Protein AF-A0A817H2I8-F1 (afdb_monomer)

Nearest PDB structures (foldseek):
  7tid-assembly1_G  TM=4.168E-01  e=2.509E+00  Saccharomyces cerevisiae
  3pu2-assembly5_E  TM=4.897E-01  e=5.135E+00  Cereibacter sphaeroides 2.4.1
  3ijt-assembly1_A  TM=4.885E-01  e=5.733E+00  Streptococcus mutans
  1mdc-assembly1_A  TM=3.850E-01  e=6.401E+00  Manduca sexta

Sequence (171 aa):
MHIIIHLILIFALLIIAVQSQGGGSGGGDGGGGGSQNYINPCLTIECEIAVFVSKIVDVLLAAAAIIWAIRTRIRQCTGGRPPVDNTVFINQNSLKNVNFQNNPFMDGIWSSRYYQYNKWHTSHQLSLLFNRYSYQVSGGGTDEIGSYIIDGIFCMRTFRMCLAKVYLVGT

Mean predicted aligned error: 16.49 Å

pLDDT: mean 75.09, std 16.34, range [45.66, 97.31]

Solvent-accessible surface area (backbone atoms only — not comparable to full-atom values): 10797 Å² total; per-residue (Å²): 114,70,68,61,54,52,53,52,51,54,52,52,54,53,51,57,66,54,66,74,70,76,88,79,89,85,85,79,90,81,89,79,93,73,100,66,90,74,76,72,84,84,62,59,68,65,50,54,50,53,55,51,51,53,53,52,53,53,52,52,51,52,50,52,50,50,53,50,53,51,53,51,49,48,40,60,76,48,73,62,56,73,94,64,65,75,78,73,76,63,67,80,86,70,81,70,93,65,94,71,92,69,77,88,73,73,66,45,83,42,81,43,70,55,76,55,95,95,40,77,53,72,76,34,58,30,40,43,40,65,39,85,87,78,35,33,33,40,37,33,40,55,55,99,73,34,42,32,40,30,49,30,42,47,40,83,84,74,74,44,73,49,77,45,78,46,73,51,90,95,80

Radius of gyration: 31.12 Å; Cα contacts (8 Å, |Δi|>4): 141; chains: 1; bounding box: 68×32×91 Å

Secondary structure (DSSP, 8-state):
-HHHHHHHHHHHHHHHHHHT--------------------TTSSHHHHHHHHHHHHHHHHHHHHHHHHHHHHHHHHHTTT--SS-GGGG--GGG-------S--PPPEEEEE--EETTEEPPPEEEEEEEETTTTEEEEEEE-SS-EEEEEEEEETTTTEEEEEEEEPTT-

Structure (mmCIF, N/CA/C/O backbone):
data_AF-A0A817H2I8-F1
#
_entry.id   AF-A0A817H2I8-F1
#
loop_
_atom_site.group_PDB
_atom_site.id
_atom_site.type_symbol
_atom_site.label_atom_id
_atom_site.label_alt_id
_atom_site.label_comp_id
_atom_site.label_asym_id
_atom_site.label_entity_id
_atom_site.label_seq_id
_atom_site.pdbx_PDB_ins_code
_atom_site.Cartn_x
_atom_site.Cartn_y
_atom_site.Cartn_z
_atom_site.occupancy
_atom_site.B_iso_or_equiv
_atom_site.auth_seq_id
_atom_site.auth_comp_id
_atom_site.auth_asym_id
_atom_site.aut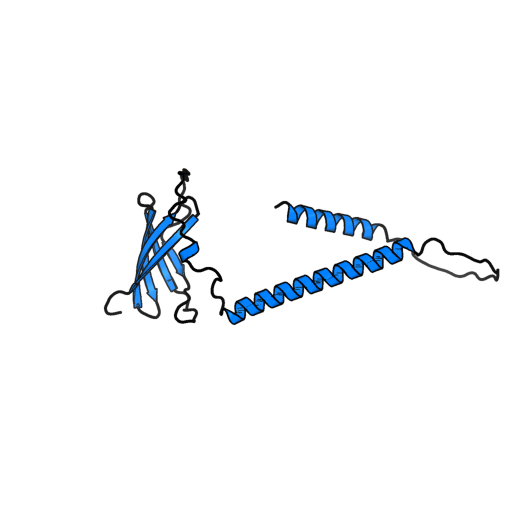h_atom_id
_atom_site.pdbx_PDB_model_num
ATOM 1 N N . MET A 1 1 ? 22.623 1.492 -7.744 1.00 53.41 1 MET A N 1
ATOM 2 C CA . MET A 1 1 ? 23.247 2.711 -8.314 1.00 53.41 1 MET A CA 1
ATOM 3 C C . MET A 1 1 ? 24.304 2.419 -9.383 1.00 53.41 1 MET A C 1
ATOM 5 O O . MET A 1 1 ? 24.306 3.127 -10.376 1.00 53.41 1 MET A O 1
ATOM 9 N N . HIS A 1 2 ? 25.134 1.373 -9.256 1.00 59.06 2 HIS A N 1
ATOM 10 C CA . HIS A 1 2 ? 26.208 1.064 -10.225 1.00 59.06 2 HIS A CA 1
ATOM 11 C C . HIS A 1 2 ? 25.760 0.822 -11.683 1.00 59.06 2 HIS A C 1
ATOM 13 O O . HIS A 1 2 ? 26.416 1.291 -12.604 1.00 59.06 2 HIS A O 1
ATOM 19 N N . ILE A 1 3 ? 24.619 0.159 -11.908 1.00 74.56 3 ILE A N 1
ATOM 20 C CA . ILE A 1 3 ? 24.132 -0.154 -13.270 1.00 74.56 3 ILE A CA 1
ATOM 21 C C . ILE A 1 3 ? 23.763 1.103 -14.070 1.00 74.56 3 ILE A C 1
ATOM 23 O O . ILE A 1 3 ? 24.018 1.172 -15.268 1.00 74.56 3 ILE A O 1
ATOM 27 N N . ILE A 1 4 ? 23.199 2.116 -13.407 1.00 73.00 4 ILE A N 1
ATOM 28 C CA . ILE A 1 4 ? 22.804 3.368 -14.067 1.00 73.00 4 ILE A CA 1
ATOM 29 C C . ILE A 1 4 ? 24.050 4.133 -14.526 1.00 73.00 4 ILE A C 1
ATOM 31 O O . ILE A 1 4 ? 24.072 4.656 -15.634 1.00 73.00 4 ILE A O 1
ATOM 35 N N . ILE A 1 5 ? 25.114 4.125 -13.718 1.00 73.81 5 ILE A N 1
ATOM 36 C CA . ILE A 1 5 ? 26.387 4.774 -14.051 1.00 73.81 5 ILE A CA 1
ATOM 37 C C . ILE A 1 5 ? 27.023 4.110 -15.278 1.00 73.81 5 ILE A C 1
ATOM 39 O O . ILE A 1 5 ? 27.494 4.808 -16.169 1.00 73.81 5 ILE A O 1
ATOM 43 N N . HIS A 1 6 ? 26.990 2.777 -15.370 1.00 73.06 6 HIS A N 1
ATOM 44 C CA . HIS A 1 6 ? 27.532 2.063 -16.530 1.00 73.06 6 HIS A CA 1
ATOM 45 C C . HIS A 1 6 ? 26.724 2.313 -17.808 1.00 73.06 6 HIS A C 1
ATOM 47 O O . HIS A 1 6 ? 27.321 2.529 -18.857 1.00 73.06 6 HIS A O 1
ATOM 53 N N . LEU A 1 7 ? 25.391 2.372 -17.726 1.00 75.62 7 LEU A N 1
ATOM 54 C CA . LEU A 1 7 ? 24.550 2.715 -18.880 1.00 75.62 7 LEU A CA 1
ATOM 55 C C . LEU A 1 7 ? 24.797 4.145 -19.374 1.00 75.62 7 LEU A C 1
ATOM 57 O O . LEU A 1 7 ? 24.910 4.355 -20.579 1.00 75.62 7 LEU A O 1
ATOM 61 N N . ILE A 1 8 ? 24.933 5.111 -18.460 1.00 76.75 8 ILE A N 1
ATOM 62 C CA . ILE A 1 8 ? 25.255 6.502 -18.813 1.00 76.75 8 ILE A CA 1
ATOM 63 C C . ILE A 1 8 ? 26.646 6.587 -19.453 1.00 76.75 8 ILE A C 1
ATOM 65 O O . ILE A 1 8 ? 26.808 7.285 -20.450 1.00 76.75 8 ILE A O 1
ATOM 69 N N . LEU A 1 9 ? 27.633 5.851 -18.929 1.00 80.44 9 LEU A N 1
ATOM 70 C CA . LEU A 1 9 ? 28.992 5.834 -19.475 1.00 80.44 9 LEU A CA 1
ATOM 71 C C . LEU A 1 9 ? 29.028 5.244 -20.894 1.00 80.44 9 LEU A C 1
ATOM 73 O O . LEU A 1 9 ? 29.656 5.817 -21.779 1.00 80.44 9 LEU A O 1
ATOM 77 N N . ILE A 1 10 ? 28.318 4.133 -21.122 1.00 83.69 10 ILE A N 1
ATOM 78 C CA . ILE A 1 10 ? 28.205 3.503 -22.446 1.00 83.69 10 ILE A CA 1
ATOM 79 C C . ILE A 1 10 ? 27.534 4.465 -23.428 1.00 83.69 10 ILE A C 1
ATOM 81 O O . ILE A 1 10 ? 28.033 4.649 -24.534 1.00 83.69 10 ILE A O 1
ATOM 85 N N . PHE A 1 11 ? 26.447 5.122 -23.018 1.00 83.06 11 PHE A N 1
ATOM 86 C CA . PHE A 1 11 ? 25.736 6.080 -23.864 1.00 83.06 11 PHE A CA 1
ATOM 87 C C . PHE A 1 11 ? 26.596 7.311 -24.195 1.00 83.06 11 PHE A C 1
ATOM 89 O O . PHE A 1 11 ? 26.625 7.748 -25.342 1.00 83.06 11 PHE A O 1
ATOM 96 N N . ALA A 1 12 ? 27.355 7.832 -23.223 1.00 76.19 12 ALA A N 1
ATOM 97 C CA . ALA A 1 12 ? 28.269 8.956 -23.425 1.00 76.19 12 ALA A CA 1
ATOM 98 C C . ALA A 1 12 ? 29.405 8.619 -24.406 1.00 76.19 12 ALA A C 1
ATOM 100 O O . ALA A 1 12 ? 29.698 9.413 -25.297 1.00 76.19 12 ALA A O 1
ATOM 101 N N . LEU A 1 13 ? 30.005 7.428 -24.291 1.00 75.12 13 LEU A N 1
ATOM 102 C CA . LEU A 1 13 ? 31.028 6.960 -25.233 1.00 75.12 13 LEU A CA 1
ATOM 103 C C . LEU A 1 13 ? 30.463 6.793 -26.652 1.00 75.12 13 LEU A C 1
ATOM 105 O O . LEU A 1 13 ? 31.141 7.122 -27.624 1.00 75.12 13 LEU A O 1
ATOM 109 N N . LEU A 1 14 ? 29.204 6.358 -26.768 1.00 73.94 14 LEU A N 1
ATOM 110 C CA . LEU A 1 14 ? 28.503 6.224 -28.047 1.00 73.94 14 LEU A CA 1
ATOM 111 C C . LEU A 1 14 ? 28.277 7.585 -28.723 1.00 73.94 14 LEU A C 1
ATOM 113 O O . LEU A 1 14 ? 28.493 7.713 -29.923 1.00 73.94 14 LEU A O 1
ATOM 117 N N . ILE A 1 15 ? 27.905 8.617 -27.959 1.00 72.94 15 ILE A N 1
ATOM 118 C CA . ILE A 1 15 ? 27.723 9.981 -28.486 1.00 72.94 15 ILE A CA 1
ATOM 119 C C . ILE A 1 15 ? 29.050 10.562 -28.993 1.00 72.94 15 ILE A C 1
ATOM 121 O O . ILE A 1 15 ? 29.079 11.169 -30.063 1.00 72.94 15 ILE A O 1
ATOM 125 N N . ILE A 1 16 ? 30.147 10.364 -28.252 1.00 72.62 16 ILE A N 1
ATOM 126 C CA . ILE A 1 16 ? 31.476 10.868 -28.641 1.00 72.62 16 ILE A CA 1
ATOM 127 C C . ILE A 1 16 ? 31.942 10.215 -29.949 1.00 72.62 16 ILE A C 1
ATOM 129 O O . ILE A 1 16 ? 32.454 10.909 -30.824 1.00 72.62 16 ILE A O 1
ATOM 133 N N . ALA A 1 17 ? 31.710 8.910 -30.118 1.00 63.84 17 ALA A N 1
ATOM 134 C CA . ALA A 1 17 ? 32.053 8.191 -31.345 1.00 63.84 17 ALA A CA 1
ATOM 135 C C . ALA A 1 17 ? 31.245 8.663 -32.571 1.00 63.84 17 ALA A C 1
ATOM 137 O O . ALA A 1 17 ? 31.750 8.645 -33.688 1.00 63.84 17 ALA A O 1
ATOM 138 N N . VAL A 1 18 ? 30.003 9.115 -32.372 1.00 65.12 18 VAL A N 1
ATOM 139 C CA . VAL A 1 18 ? 29.140 9.619 -33.455 1.00 65.12 18 VAL A CA 1
ATOM 140 C C . VAL A 1 18 ? 29.524 11.046 -33.870 1.00 65.12 18 VAL A C 1
ATOM 142 O O . VAL A 1 18 ? 29.453 11.390 -35.045 1.00 65.12 18 VAL A O 1
ATOM 145 N N . GLN A 1 19 ? 29.974 11.882 -32.931 1.00 55.09 19 GLN A N 1
ATOM 146 C CA . GLN A 1 19 ? 30.343 13.280 -33.205 1.00 55.09 19 GLN A CA 1
ATOM 147 C C . GLN A 1 19 ? 31.674 13.430 -33.963 1.00 55.09 19 GLN A C 1
ATOM 149 O O . GLN A 1 19 ? 31.921 14.489 -34.534 1.00 55.09 19 GLN A O 1
ATOM 154 N N . SER A 1 20 ? 32.522 12.393 -34.024 1.00 52.78 20 SER A N 1
ATOM 155 C CA . SER A 1 20 ? 33.745 12.434 -34.842 1.00 52.78 20 SER A CA 1
ATOM 156 C C . SER A 1 20 ? 33.486 12.241 -36.343 1.00 52.78 20 SER A C 1
ATOM 158 O O . SER A 1 20 ? 34.425 12.326 -37.131 1.00 52.78 20 SER A O 1
ATOM 160 N N . GLN A 1 21 ? 32.237 11.999 -36.756 1.00 53.47 21 GLN A N 1
ATOM 161 C CA . GLN A 1 21 ? 31.827 11.869 -38.155 1.00 53.47 21 GLN A CA 1
ATOM 162 C C . GLN A 1 21 ? 31.008 13.092 -38.588 1.00 53.47 21 GLN A C 1
ATOM 164 O O . GLN A 1 21 ? 29.784 13.050 -38.691 1.00 53.47 21 GLN A O 1
ATOM 169 N N . GLY A 1 22 ? 31.674 14.217 -38.840 1.00 47.19 22 GLY A N 1
ATOM 170 C CA . GLY A 1 22 ? 30.995 15.404 -39.353 1.00 47.19 22 GLY A CA 1
ATOM 171 C C . GLY A 1 22 ? 31.949 16.424 -39.953 1.00 47.19 22 GLY A C 1
ATOM 172 O O . GLY A 1 22 ? 32.442 17.294 -39.245 1.00 47.19 22 GLY A O 1
ATOM 173 N N . GLY A 1 23 ? 32.172 16.347 -41.268 1.00 51.88 23 GLY A N 1
ATOM 174 C CA . GLY A 1 23 ? 32.851 17.411 -42.009 1.00 51.88 23 GLY A CA 1
ATOM 17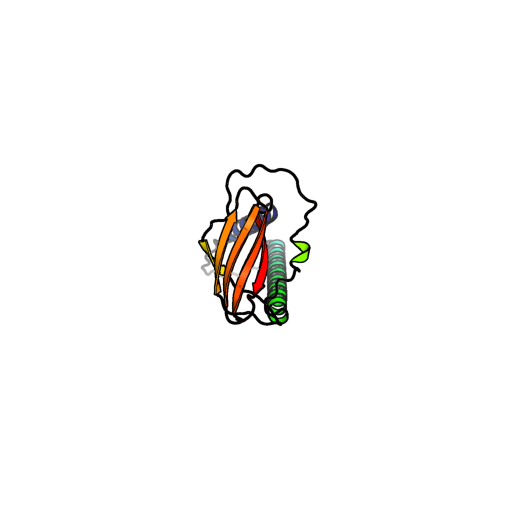5 C C . GLY A 1 23 ? 33.302 17.016 -43.413 1.00 51.88 23 GLY A C 1
ATOM 176 O O . GLY A 1 23 ? 34.495 16.881 -43.650 1.00 51.88 23 GLY A O 1
ATOM 177 N N . GLY A 1 24 ? 32.366 16.854 -44.349 1.00 47.47 24 GLY A N 1
ATOM 178 C CA . GLY A 1 24 ? 32.676 16.652 -45.767 1.00 47.47 24 GLY A CA 1
ATOM 179 C C . GLY A 1 24 ? 31.621 17.289 -46.666 1.00 47.47 24 GLY A C 1
ATOM 180 O O . GLY A 1 24 ? 30.748 16.594 -47.174 1.00 47.47 24 GLY A O 1
ATOM 181 N N . SER A 1 25 ? 31.677 18.615 -46.833 1.00 49.25 25 SER A N 1
ATOM 182 C CA . SER A 1 25 ? 30.921 19.322 -47.877 1.00 49.25 25 SER A CA 1
ATOM 183 C C . SER A 1 25 ? 31.538 19.023 -49.241 1.00 49.25 25 SER A C 1
ATOM 185 O O . SER A 1 25 ? 32.727 19.258 -49.443 1.00 49.25 25 SER A O 1
ATOM 187 N N . GLY A 1 26 ? 30.724 18.515 -50.166 1.00 53.12 26 GLY A N 1
ATOM 188 C CA . GLY A 1 26 ? 31.095 18.259 -51.555 1.00 53.12 26 GLY A CA 1
ATOM 189 C C . GLY A 1 26 ? 30.738 19.410 -52.503 1.00 53.12 26 GLY A C 1
ATOM 190 O O . GLY A 1 26 ? 29.733 20.095 -52.317 1.00 53.12 26 GLY A O 1
ATOM 191 N N . GLY A 1 27 ? 31.565 19.556 -53.541 1.00 51.50 27 GLY A N 1
ATOM 192 C CA . GLY A 1 27 ? 31.384 20.383 -54.742 1.00 51.50 27 GLY A CA 1
ATOM 193 C C . GLY A 1 27 ? 32.756 20.706 -55.350 1.00 51.50 27 GLY A C 1
ATOM 194 O O . GLY A 1 27 ? 33.638 21.128 -54.616 1.00 51.50 27 GLY A O 1
ATOM 195 N N . GLY A 1 28 ? 33.069 20.524 -56.630 1.00 51.47 28 GLY A N 1
ATOM 196 C CA . GLY A 1 28 ? 32.386 19.922 -57.770 1.00 51.47 28 GLY A CA 1
ATOM 197 C C . GLY A 1 28 ? 33.392 19.753 -58.927 1.00 51.47 28 GLY A C 1
ATOM 198 O O . GLY A 1 28 ? 34.488 20.305 -58.875 1.00 51.47 28 GLY A O 1
ATOM 199 N N . ASP A 1 29 ? 32.975 18.964 -59.916 1.00 50.22 29 ASP A N 1
ATOM 200 C CA . ASP A 1 29 ? 33.353 18.884 -61.337 1.00 50.22 29 ASP A CA 1
ATOM 201 C C . ASP A 1 29 ? 34.826 18.866 -61.799 1.00 50.22 29 ASP A C 1
ATOM 203 O O . ASP A 1 29 ? 35.584 19.822 -61.661 1.00 50.22 29 ASP A O 1
ATOM 207 N N . GLY A 1 30 ? 35.178 17.805 -62.538 1.00 46.88 30 GLY A N 1
ATOM 208 C CA . GLY A 1 30 ? 36.357 17.778 -63.408 1.00 46.88 30 GLY A CA 1
ATOM 209 C C . GLY A 1 30 ? 36.704 16.370 -63.884 1.00 46.88 30 GLY A C 1
ATOM 210 O O . GLY A 1 30 ? 37.239 15.572 -63.123 1.00 46.88 30 GLY A O 1
ATOM 211 N N . GLY A 1 31 ? 36.354 16.052 -65.132 1.00 54.41 31 GLY A N 1
ATOM 212 C CA . GLY A 1 31 ? 36.518 14.726 -65.726 1.00 54.41 31 GLY A CA 1
ATOM 213 C C . GLY A 1 31 ? 37.953 14.331 -66.089 1.00 54.41 31 GLY A C 1
ATOM 214 O O . GLY A 1 31 ? 38.893 15.113 -65.995 1.00 54.41 31 GLY A O 1
ATOM 215 N N . GLY A 1 32 ? 38.089 13.099 -66.580 1.00 49.00 32 GLY A N 1
ATOM 216 C CA . GLY A 1 32 ? 39.317 12.605 -67.199 1.00 49.00 32 GLY A CA 1
ATOM 217 C C . GLY A 1 32 ? 39.487 11.108 -66.996 1.00 49.00 32 GLY A C 1
ATOM 218 O O . GLY A 1 32 ? 39.681 10.646 -65.879 1.00 49.00 32 GLY A O 1
ATOM 219 N N . GLY A 1 33 ? 39.380 10.352 -68.089 1.00 51.44 33 GLY A N 1
ATOM 220 C CA . GLY A 1 33 ? 39.534 8.904 -68.100 1.00 51.44 33 GLY A CA 1
ATOM 221 C C . GLY A 1 33 ? 40.909 8.453 -67.610 1.00 51.44 33 GLY A C 1
ATOM 222 O O . GLY A 1 33 ? 41.939 9.021 -67.958 1.00 51.44 33 GLY A O 1
ATOM 223 N N . GLY A 1 34 ? 40.905 7.383 -66.827 1.00 46.09 34 GLY A N 1
ATOM 224 C CA . GLY A 1 34 ? 42.106 6.717 -66.360 1.00 46.09 34 GLY A CA 1
ATOM 225 C C . GLY A 1 34 ? 41.709 5.487 -65.570 1.00 46.09 34 GLY A C 1
ATOM 226 O O . GLY A 1 34 ? 41.176 5.594 -64.472 1.00 46.09 34 GLY A O 1
ATOM 227 N N . SER A 1 35 ? 41.936 4.315 -66.159 1.00 54.84 35 SER A N 1
ATOM 228 C CA . SER A 1 35 ? 41.782 3.019 -65.506 1.00 54.84 35 SER A CA 1
ATOM 229 C C . SER A 1 35 ? 42.751 2.929 -64.326 1.00 54.84 35 SER A C 1
ATOM 231 O O . SER A 1 35 ? 43.898 2.516 -64.485 1.00 54.84 35 SER A O 1
ATOM 233 N N . GLN A 1 36 ? 42.292 3.320 -63.141 1.00 45.66 36 GLN A N 1
ATOM 234 C CA . GLN A 1 36 ? 42.958 3.037 -61.880 1.00 45.66 36 GLN A CA 1
ATOM 235 C C . GLN A 1 36 ? 42.013 2.206 -61.022 1.00 45.66 36 GLN A C 1
ATOM 237 O O . GLN A 1 36 ? 40.929 2.650 -60.647 1.00 45.66 36 GLN A O 1
ATOM 242 N N . ASN A 1 37 ? 42.447 0.980 -60.729 1.00 54.31 37 ASN A N 1
ATOM 243 C CA . ASN A 1 37 ? 41.915 0.152 -59.656 1.00 54.31 37 ASN A CA 1
ATOM 244 C C . ASN A 1 37 ? 42.119 0.892 -58.326 1.00 54.31 37 ASN A C 1
ATOM 246 O O . ASN A 1 37 ? 43.075 0.633 -57.599 1.00 54.31 37 ASN A O 1
ATOM 250 N N . TYR A 1 38 ? 41.225 1.826 -58.007 1.00 45.69 38 TYR A N 1
ATOM 251 C CA . TYR A 1 38 ? 41.065 2.338 -56.656 1.00 45.69 38 TYR A CA 1
ATOM 252 C C . TYR A 1 38 ? 40.370 1.250 -55.840 1.00 45.69 38 TYR A C 1
ATOM 254 O O . TYR A 1 38 ? 39.150 1.228 -55.686 1.00 45.69 38 TYR A O 1
ATOM 262 N N . ILE A 1 39 ? 41.167 0.312 -55.326 1.00 53.06 39 ILE A N 1
ATOM 263 C CA . ILE A 1 39 ? 40.779 -0.466 -54.153 1.00 53.06 39 ILE A CA 1
ATOM 264 C C . ILE A 1 39 ? 40.623 0.569 -53.045 1.00 53.06 39 ILE A C 1
ATOM 266 O O . ILE A 1 39 ? 41.613 1.064 -52.522 1.00 53.06 39 ILE A O 1
ATOM 270 N N . ASN A 1 40 ? 39.383 0.967 -52.780 1.00 54.56 40 ASN A N 1
ATOM 271 C CA . ASN A 1 40 ? 39.017 1.934 -51.756 1.00 54.56 40 ASN A CA 1
ATOM 272 C C . ASN A 1 40 ? 39.157 1.227 -50.388 1.00 54.56 40 ASN A C 1
ATOM 274 O O . ASN A 1 40 ? 38.287 0.421 -50.055 1.00 54.56 40 ASN A O 1
ATOM 278 N N . PRO A 1 41 ? 40.230 1.438 -49.594 1.00 51.12 41 PRO A N 1
ATOM 279 C CA . PRO A 1 41 ? 40.489 0.621 -48.404 1.00 51.12 41 PRO A CA 1
ATOM 280 C C . PRO A 1 41 ? 39.707 1.088 -47.168 1.00 51.12 41 PRO A C 1
ATOM 282 O O . PRO A 1 41 ? 39.806 0.471 -46.114 1.00 51.12 41 PRO A O 1
ATOM 285 N N . CYS A 1 42 ? 38.935 2.173 -47.263 1.00 50.75 42 CYS A N 1
ATOM 286 C CA . CYS A 1 42 ? 38.361 2.841 -46.090 1.00 50.75 42 CYS A CA 1
ATOM 287 C C . CYS A 1 42 ? 36.945 2.394 -45.699 1.00 50.75 42 CYS A C 1
ATOM 289 O O . CYS A 1 42 ? 36.325 3.051 -44.874 1.00 50.75 42 CYS A O 1
ATOM 291 N N . LEU A 1 43 ? 36.391 1.325 -46.277 1.00 51.19 43 LEU A N 1
ATOM 292 C CA . LEU A 1 43 ? 34.934 1.110 -46.229 1.00 51.19 43 LEU A CA 1
ATOM 293 C C . LEU A 1 43 ? 34.445 -0.212 -45.638 1.00 51.19 43 LEU A C 1
ATOM 295 O O . LEU A 1 43 ? 33.241 -0.455 -45.647 1.00 51.19 43 LEU A O 1
ATOM 299 N N . THR A 1 44 ? 35.316 -1.055 -45.088 1.00 54.62 44 THR A N 1
ATOM 300 C CA . THR A 1 44 ? 34.867 -2.350 -44.550 1.00 54.62 44 THR A CA 1
ATOM 301 C C . THR A 1 44 ? 34.616 -2.314 -43.045 1.00 54.62 44 THR A C 1
ATOM 303 O O . THR A 1 44 ? 33.521 -2.654 -42.610 1.00 54.62 44 THR A O 1
ATOM 306 N N . ILE A 1 45 ? 35.559 -1.820 -42.238 1.00 58.88 45 ILE A N 1
ATOM 307 C CA . ILE A 1 45 ? 35.454 -1.932 -40.770 1.00 58.88 45 ILE A CA 1
ATOM 308 C C . ILE A 1 45 ? 34.419 -0.958 -40.182 1.00 58.88 45 ILE A C 1
ATOM 310 O O . ILE A 1 45 ? 33.612 -1.351 -39.343 1.00 58.88 45 ILE A O 1
ATOM 314 N N . GLU A 1 46 ? 34.384 0.300 -40.629 1.00 62.25 46 GLU A N 1
ATOM 315 C CA . GLU A 1 46 ? 33.442 1.292 -40.081 1.00 62.25 46 GLU A CA 1
ATOM 316 C C . GLU A 1 46 ? 31.984 0.979 -40.449 1.00 62.25 46 GLU A C 1
ATOM 318 O O . GLU A 1 46 ? 31.074 1.177 -39.641 1.00 62.25 46 GLU A O 1
ATOM 323 N N . CYS A 1 47 ? 31.767 0.419 -41.642 1.00 60.41 47 CYS A N 1
ATOM 324 C CA . CYS A 1 47 ? 30.446 0.013 -42.108 1.00 60.41 47 CYS A CA 1
ATOM 325 C C . CYS A 1 47 ? 29.943 -1.226 -41.348 1.00 60.41 47 CYS A C 1
ATOM 327 O O . CYS A 1 47 ? 28.791 -1.262 -40.912 1.00 60.41 47 CYS A O 1
ATOM 329 N N . GLU A 1 48 ? 30.815 -2.208 -41.095 1.00 68.19 48 GLU A N 1
ATOM 330 C CA . GLU A 1 48 ? 30.471 -3.380 -40.282 1.00 68.19 48 GLU A CA 1
ATOM 331 C C . GLU A 1 48 ? 30.131 -3.003 -38.833 1.00 68.19 48 GLU A C 1
ATOM 333 O O . GLU A 1 48 ? 29.155 -3.518 -38.279 1.00 68.19 48 GLU A O 1
ATOM 338 N N . ILE A 1 49 ? 30.861 -2.052 -38.237 1.00 73.25 49 ILE A N 1
ATOM 339 C CA . ILE A 1 49 ? 30.564 -1.551 -36.887 1.00 73.25 49 ILE A CA 1
ATOM 340 C C . ILE A 1 49 ? 29.215 -0.823 -36.860 1.00 73.25 49 ILE A C 1
ATOM 342 O O . ILE A 1 49 ? 28.410 -1.076 -35.963 1.00 73.25 49 ILE A O 1
ATOM 346 N N . ALA A 1 50 ? 28.921 0.038 -37.840 1.00 69.25 50 ALA A N 1
ATOM 347 C CA . ALA A 1 50 ? 27.644 0.753 -37.902 1.00 69.25 50 ALA A CA 1
ATOM 348 C C . ALA A 1 50 ? 26.448 -0.209 -38.032 1.00 69.25 50 ALA A C 1
ATOM 350 O O . ALA A 1 50 ? 25.447 -0.068 -37.320 1.00 69.25 50 ALA A O 1
ATOM 351 N N . VAL A 1 51 ? 26.571 -1.236 -38.880 1.00 75.00 51 VAL A N 1
ATOM 352 C CA . VAL A 1 51 ? 25.548 -2.283 -39.027 1.00 75.00 51 VAL A CA 1
ATOM 353 C C . VAL A 1 51 ? 25.384 -3.069 -37.724 1.00 75.00 51 VAL A C 1
ATOM 355 O O . VAL A 1 51 ? 24.255 -3.321 -37.298 1.00 75.00 51 VAL A O 1
ATOM 358 N N . PHE A 1 52 ? 26.483 -3.410 -37.049 1.00 72.69 52 PHE A N 1
ATOM 359 C CA . PHE A 1 52 ? 26.447 -4.122 -35.773 1.00 72.69 52 PHE A CA 1
ATOM 360 C C . PHE A 1 52 ? 25.767 -3.305 -34.661 1.00 72.69 52 PHE A C 1
ATOM 362 O O . PHE A 1 52 ? 24.892 -3.822 -33.961 1.00 72.69 52 PHE A O 1
ATOM 369 N N . VAL A 1 53 ? 26.095 -2.014 -34.537 1.00 76.44 53 VAL A N 1
ATOM 370 C CA . VAL A 1 53 ? 25.477 -1.110 -33.551 1.00 76.44 53 VAL A CA 1
ATOM 371 C C . VAL A 1 53 ? 23.979 -0.958 -33.812 1.00 76.44 53 VAL A C 1
ATOM 373 O O . VAL A 1 53 ? 23.192 -1.069 -32.871 1.00 76.44 53 VAL A O 1
ATOM 376 N N . SER A 1 54 ? 23.562 -0.794 -35.073 1.00 78.56 54 SER A N 1
ATOM 377 C CA . SER A 1 54 ? 22.138 -0.715 -35.429 1.00 78.56 54 SER A CA 1
ATOM 378 C C . SER A 1 54 ? 21.369 -1.955 -34.965 1.00 78.56 54 SER A C 1
ATOM 380 O O . SER A 1 54 ? 20.309 -1.826 -34.357 1.00 78.56 54 SER A O 1
ATOM 382 N N . LYS A 1 55 ? 21.921 -3.160 -35.173 1.00 79.75 55 LYS A N 1
ATOM 383 C CA . LYS A 1 55 ? 21.270 -4.410 -34.745 1.00 79.75 55 LYS A CA 1
ATOM 384 C C . LYS A 1 55 ? 21.133 -4.513 -33.230 1.00 79.75 55 LYS A C 1
ATOM 386 O O . LYS A 1 55 ? 20.107 -4.990 -32.751 1.00 79.75 55 LYS A O 1
ATOM 391 N N . ILE A 1 56 ? 22.130 -4.058 -32.471 1.00 81.62 56 ILE A N 1
ATOM 392 C CA . ILE A 1 56 ? 22.046 -4.046 -31.004 1.00 81.62 56 ILE A CA 1
ATOM 393 C C . ILE A 1 56 ? 20.930 -3.109 -30.536 1.00 81.62 56 ILE A C 1
ATOM 395 O O . ILE A 1 56 ? 20.144 -3.485 -29.664 1.00 81.62 56 ILE A O 1
ATOM 399 N N . VAL A 1 57 ? 20.835 -1.911 -31.118 1.00 83.50 57 VAL A N 1
ATOM 400 C CA . VAL A 1 57 ? 19.799 -0.934 -30.756 1.00 83.50 57 VAL A CA 1
ATOM 401 C C . VAL A 1 57 ? 18.399 -1.490 -31.037 1.00 83.50 57 VAL A C 1
ATOM 403 O O . VAL A 1 57 ? 17.540 -1.425 -30.154 1.00 83.50 57 VAL A O 1
ATOM 406 N N . ASP A 1 58 ? 18.190 -2.116 -32.198 1.00 81.44 58 ASP A N 1
ATOM 407 C CA . ASP A 1 58 ? 16.908 -2.732 -32.567 1.00 81.44 58 ASP A CA 1
ATOM 408 C C . ASP A 1 58 ? 16.487 -3.827 -31.571 1.00 81.44 58 ASP A C 1
ATOM 410 O O . ASP A 1 58 ? 15.337 -3.872 -31.121 1.00 81.44 58 ASP A O 1
ATOM 414 N N . VAL A 1 59 ? 17.430 -4.688 -31.170 1.00 87.62 59 VAL A N 1
ATOM 415 C CA . VAL A 1 59 ? 17.180 -5.769 -30.201 1.00 87.62 59 VAL A CA 1
ATOM 416 C C . VAL A 1 59 ? 16.823 -5.209 -28.821 1.00 87.62 59 VAL A C 1
ATOM 418 O O . VAL A 1 59 ? 15.887 -5.698 -28.181 1.00 87.62 59 VAL A O 1
ATOM 421 N N . LEU A 1 60 ? 17.524 -4.171 -28.357 1.00 87.75 60 LEU A N 1
ATOM 422 C CA . LEU A 1 60 ? 17.244 -3.542 -27.063 1.00 87.75 60 LEU A CA 1
ATOM 423 C C . LEU A 1 60 ? 15.872 -2.859 -27.042 1.00 87.75 60 LEU A C 1
ATOM 425 O O . LEU A 1 60 ? 15.143 -2.981 -26.053 1.00 87.75 60 LEU A O 1
ATOM 429 N N . LEU A 1 61 ? 15.494 -2.185 -28.130 1.00 90.00 61 LEU A N 1
ATOM 430 C CA . LEU A 1 61 ? 14.191 -1.535 -28.245 1.00 90.00 61 LEU A CA 1
ATOM 431 C C . LEU A 1 61 ? 13.054 -2.566 -28.252 1.00 90.00 61 LEU A C 1
ATOM 433 O O . LEU A 1 61 ? 12.068 -2.405 -27.527 1.00 90.00 61 LEU A O 1
ATOM 437 N N . ALA A 1 62 ? 13.218 -3.664 -28.998 1.00 88.81 62 ALA A N 1
ATOM 438 C CA . ALA A 1 62 ? 12.261 -4.767 -29.014 1.00 88.81 62 ALA A CA 1
ATOM 439 C C . ALA A 1 62 ? 12.103 -5.405 -27.622 1.00 88.81 62 ALA A C 1
ATOM 441 O O . ALA A 1 62 ? 10.980 -5.606 -27.152 1.00 88.81 62 ALA A O 1
ATOM 442 N N . ALA A 1 63 ? 13.209 -5.658 -26.914 1.00 89.94 63 ALA A N 1
ATOM 443 C CA . ALA A 1 63 ? 13.174 -6.194 -25.555 1.00 89.94 63 ALA A CA 1
ATOM 444 C C . ALA A 1 63 ? 12.454 -5.246 -24.577 1.00 89.94 63 ALA A C 1
ATOM 446 O O . ALA A 1 63 ? 11.619 -5.688 -23.782 1.00 89.94 63 ALA A O 1
ATOM 447 N N . ALA A 1 64 ? 12.718 -3.938 -24.658 1.00 90.50 64 ALA A N 1
ATOM 448 C CA . ALA A 1 64 ? 12.048 -2.937 -23.832 1.00 90.50 64 ALA A CA 1
ATOM 449 C C . ALA A 1 64 ? 10.531 -2.894 -24.091 1.00 90.50 64 ALA A C 1
ATOM 451 O O . ALA A 1 64 ? 9.746 -2.861 -23.137 1.00 90.50 64 ALA A O 1
ATOM 452 N N . ALA A 1 65 ? 10.112 -2.963 -25.359 1.00 92.12 65 ALA A N 1
ATOM 453 C CA . ALA A 1 65 ? 8.703 -3.003 -25.744 1.00 92.12 65 ALA A CA 1
ATOM 454 C C . ALA A 1 65 ? 7.994 -4.262 -25.214 1.00 92.12 65 ALA A C 1
ATOM 456 O O . ALA A 1 65 ? 6.899 -4.159 -24.656 1.00 92.12 65 ALA A O 1
ATOM 457 N N . ILE A 1 66 ? 8.635 -5.434 -25.301 1.00 94.19 66 ILE A N 1
ATOM 458 C CA . ILE A 1 66 ? 8.103 -6.695 -24.760 1.00 94.19 66 ILE A CA 1
ATOM 459 C C . ILE A 1 66 ? 7.939 -6.607 -23.238 1.00 94.19 66 ILE A C 1
ATOM 461 O O . ILE A 1 66 ? 6.876 -6.937 -22.711 1.00 94.19 66 ILE A O 1
ATOM 465 N N . ILE A 1 67 ? 8.951 -6.117 -22.514 1.00 91.94 67 ILE A N 1
ATOM 466 C CA . ILE A 1 67 ? 8.880 -5.953 -21.052 1.00 91.94 67 ILE A CA 1
ATOM 467 C C . ILE A 1 67 ? 7.744 -4.999 -20.668 1.00 91.94 67 ILE A C 1
ATOM 469 O O . ILE A 1 67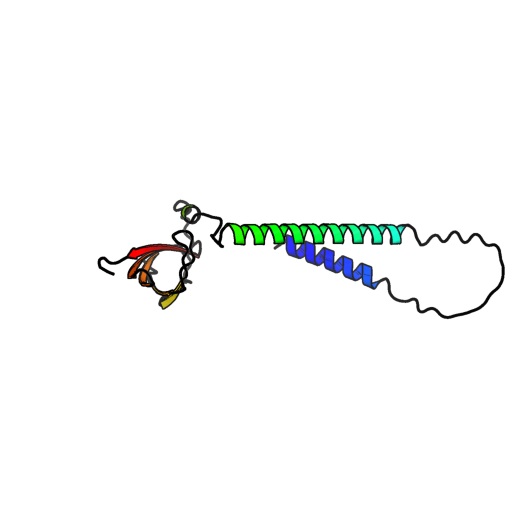 ? 7.007 -5.260 -19.711 1.00 91.94 67 ILE A O 1
ATOM 473 N N . TRP A 1 68 ? 7.587 -3.896 -21.402 1.00 90.81 68 TRP A N 1
ATOM 474 C CA . TRP A 1 68 ? 6.502 -2.948 -21.175 1.00 90.81 68 TRP A CA 1
ATOM 475 C C . TRP A 1 68 ? 5.132 -3.591 -21.420 1.00 90.81 68 TRP A C 1
ATOM 477 O O . TRP A 1 68 ? 4.269 -3.495 -20.549 1.00 90.81 68 TRP A O 1
ATOM 487 N N . ALA A 1 69 ? 4.964 -4.326 -22.524 1.00 90.94 69 ALA A N 1
ATOM 488 C CA . ALA A 1 69 ? 3.736 -5.050 -22.852 1.00 90.94 69 ALA A CA 1
ATOM 489 C C . ALA A 1 69 ? 3.381 -6.119 -21.803 1.00 90.94 69 ALA A C 1
ATOM 491 O O . ALA A 1 69 ? 2.226 -6.238 -21.400 1.00 90.94 69 ALA A O 1
ATOM 492 N N . ILE A 1 70 ? 4.368 -6.865 -21.298 1.00 89.88 70 ILE A N 1
ATOM 493 C CA . ILE A 1 70 ? 4.159 -7.835 -20.214 1.00 89.88 70 ILE A CA 1
ATOM 494 C C . ILE A 1 70 ? 3.699 -7.112 -18.943 1.00 89.88 70 ILE A C 1
ATOM 496 O O . ILE A 1 70 ? 2.727 -7.525 -18.315 1.00 89.88 70 ILE A O 1
ATOM 500 N N . ARG A 1 71 ? 4.347 -6.002 -18.564 1.00 83.12 71 ARG A N 1
ATOM 501 C CA . ARG A 1 71 ? 3.972 -5.231 -17.366 1.00 83.12 71 ARG A CA 1
ATOM 502 C C . ARG A 1 71 ? 2.575 -4.629 -17.469 1.00 83.12 71 ARG A C 1
ATOM 504 O O . ARG A 1 71 ? 1.839 -4.660 -16.482 1.00 83.12 71 ARG A O 1
ATOM 511 N N . THR A 1 72 ? 2.201 -4.080 -18.622 1.00 82.25 72 THR A N 1
ATOM 512 C CA . THR A 1 72 ? 0.856 -3.531 -18.838 1.00 82.25 72 THR A CA 1
ATOM 513 C C . THR A 1 72 ? -0.191 -4.637 -18.844 1.00 82.25 72 THR A C 1
ATOM 515 O O . THR A 1 72 ? -1.204 -4.493 -18.162 1.00 82.25 72 THR A O 1
ATOM 518 N N . ARG A 1 73 ? 0.082 -5.776 -19.495 1.00 83.00 73 ARG A N 1
ATOM 519 C CA . ARG A 1 73 ? -0.792 -6.959 -19.479 1.00 83.00 73 ARG A CA 1
ATOM 520 C C . ARG A 1 73 ? -0.984 -7.496 -18.064 1.00 83.00 73 ARG A C 1
ATOM 522 O O . ARG A 1 73 ? -2.116 -7.727 -17.667 1.00 83.00 73 ARG A O 1
ATOM 529 N N . ILE A 1 74 ? 0.085 -7.629 -17.275 1.00 78.88 74 ILE A N 1
ATOM 530 C CA . ILE A 1 74 ? -0.009 -8.043 -15.868 1.00 78.88 74 ILE A CA 1
ATOM 531 C C . ILE A 1 74 ? -0.874 -7.050 -15.088 1.00 78.88 74 ILE A C 1
ATOM 533 O O . ILE A 1 74 ? -1.800 -7.481 -14.417 1.00 78.88 74 ILE A O 1
ATOM 537 N N . ARG A 1 75 ? -0.647 -5.734 -15.221 1.00 72.19 75 ARG A N 1
ATOM 538 C CA . ARG A 1 75 ? -1.470 -4.714 -14.543 1.00 72.19 75 ARG A CA 1
ATOM 539 C C . ARG A 1 75 ? -2.949 -4.792 -14.925 1.00 72.19 75 ARG A C 1
ATOM 541 O O . ARG A 1 75 ? -3.796 -4.624 -14.054 1.00 72.19 75 ARG A O 1
ATOM 548 N N . GLN A 1 76 ? -3.255 -5.034 -16.198 1.00 75.00 76 GLN A N 1
ATOM 549 C CA . GLN A 1 76 ? -4.629 -5.197 -16.676 1.00 75.00 76 GLN A CA 1
ATOM 550 C C . GLN A 1 76 ? -5.257 -6.491 -16.143 1.00 75.00 76 GLN A C 1
ATOM 552 O O . GLN A 1 76 ? -6.352 -6.449 -15.591 1.00 75.00 76 GLN A O 1
ATOM 557 N N . CYS A 1 77 ? -4.552 -7.623 -16.237 1.00 73.69 77 CYS A N 1
ATOM 558 C CA . CYS A 1 77 ? -5.043 -8.925 -15.780 1.00 73.69 77 CYS A CA 1
ATOM 559 C C . CYS A 1 77 ? -5.198 -9.004 -14.255 1.00 73.69 77 CYS A C 1
ATOM 561 O O . CYS A 1 77 ? -6.108 -9.668 -13.772 1.00 73.69 77 CYS A O 1
ATOM 563 N N . THR A 1 78 ? -4.337 -8.333 -13.484 1.00 69.88 78 THR A N 1
ATOM 564 C CA . THR A 1 78 ? -4.454 -8.294 -12.019 1.00 69.88 78 THR A CA 1
ATOM 565 C C . THR A 1 78 ? -5.410 -7.211 -11.530 1.00 69.88 78 THR A C 1
ATOM 567 O O . THR A 1 78 ? -5.545 -7.036 -10.321 1.00 69.88 78 THR A O 1
ATOM 570 N N . GLY A 1 79 ? -6.042 -6.444 -12.428 1.00 66.94 79 GLY A N 1
ATOM 571 C CA . GLY A 1 79 ? -6.874 -5.301 -12.051 1.00 66.94 79 GLY A CA 1
ATOM 572 C C . GLY A 1 79 ? -6.106 -4.257 -11.236 1.00 66.94 79 GLY A C 1
ATOM 573 O O . GLY A 1 79 ? -6.699 -3.551 -10.431 1.00 66.94 79 GLY A O 1
ATOM 574 N N . GLY A 1 80 ? -4.778 -4.187 -11.373 1.00 64.62 80 GLY A N 1
ATOM 575 C CA . GLY A 1 80 ? -3.910 -3.349 -10.545 1.00 64.62 80 GLY A CA 1
ATOM 576 C C . GLY A 1 80 ? -3.605 -3.902 -9.147 1.00 64.62 80 GLY A C 1
ATOM 577 O O . GLY A 1 80 ? -2.960 -3.201 -8.368 1.00 64.62 80 GLY A O 1
ATOM 578 N N . ARG A 1 81 ? -4.016 -5.135 -8.812 1.00 62.56 81 ARG A N 1
ATOM 579 C CA . ARG A 1 81 ? -3.692 -5.775 -7.528 1.00 62.56 81 ARG A CA 1
ATOM 580 C C . ARG A 1 81 ? -2.165 -5.839 -7.337 1.00 62.56 81 ARG A C 1
ATOM 582 O O . ARG A 1 81 ? -1.468 -6.295 -8.253 1.00 62.56 81 ARG A O 1
ATOM 589 N N . PRO A 1 82 ? -1.632 -5.415 -6.174 1.00 63.31 82 PRO A N 1
ATOM 590 C CA . PRO A 1 82 ? -0.226 -5.605 -5.845 1.00 63.31 82 PRO A CA 1
ATOM 591 C C . PRO A 1 82 ? 0.143 -7.096 -5.939 1.00 63.31 82 PRO A C 1
ATOM 593 O O . PRO A 1 82 ? -0.604 -7.933 -5.433 1.00 63.31 82 PRO A O 1
ATOM 596 N N . PRO A 1 83 ? 1.271 -7.452 -6.576 1.00 61.47 83 PRO A N 1
ATOM 597 C CA . PRO A 1 83 ? 1.642 -8.849 -6.817 1.00 61.47 83 PRO A CA 1
ATOM 598 C C . PRO A 1 83 ? 2.075 -9.603 -5.551 1.00 61.47 83 PRO A C 1
ATOM 600 O O . PRO A 1 83 ? 2.288 -10.809 -5.609 1.00 61.47 83 PRO A O 1
ATOM 603 N N . VAL A 1 84 ? 2.232 -8.908 -4.423 1.00 64.56 84 VAL A N 1
ATOM 604 C CA . VAL A 1 84 ? 2.721 -9.481 -3.169 1.00 64.56 84 VAL A CA 1
ATOM 605 C C . VAL A 1 84 ? 1.624 -9.373 -2.123 1.00 64.56 84 VAL A C 1
ATOM 607 O O . VAL A 1 84 ? 1.063 -8.297 -1.919 1.00 64.56 84 VAL A O 1
ATOM 610 N N . ASP A 1 85 ? 1.327 -10.498 -1.481 1.00 59.00 85 ASP A N 1
ATOM 611 C CA . ASP A 1 85 ? 0.409 -10.556 -0.352 1.00 59.00 85 ASP A CA 1
ATOM 612 C C . ASP A 1 85 ? 0.991 -9.792 0.852 1.00 59.00 85 ASP A C 1
ATOM 614 O O . ASP A 1 85 ? 2.199 -9.825 1.117 1.00 59.00 85 ASP A O 1
ATOM 618 N N . ASN A 1 86 ? 0.132 -9.096 1.596 1.00 56.97 86 ASN A N 1
ATOM 619 C CA . ASN A 1 86 ? 0.527 -8.270 2.740 1.00 56.97 86 ASN A CA 1
ATOM 620 C C . ASN A 1 86 ? 1.197 -9.098 3.851 1.00 56.97 86 ASN A C 1
ATOM 622 O O . ASN A 1 86 ? 1.970 -8.560 4.643 1.00 56.97 86 ASN A O 1
ATOM 626 N N . THR A 1 87 ? 0.962 -10.412 3.872 1.00 53.38 87 THR A N 1
ATOM 627 C CA . THR A 1 87 ? 1.581 -11.377 4.793 1.00 53.38 87 THR A CA 1
ATOM 628 C C . THR A 1 87 ? 3.111 -11.419 4.690 1.00 53.38 87 THR A C 1
ATOM 630 O O . THR A 1 87 ? 3.789 -11.640 5.690 1.00 53.38 87 THR A O 1
ATOM 633 N N . VAL A 1 88 ? 3.685 -11.118 3.519 1.00 53.78 88 VAL A N 1
ATOM 634 C CA . VAL A 1 88 ? 5.146 -11.099 3.298 1.00 53.78 88 VAL A CA 1
ATOM 635 C C . VAL A 1 88 ? 5.797 -9.825 3.856 1.00 53.78 88 VAL A C 1
ATOM 637 O O . VAL A 1 88 ? 6.994 -9.800 4.152 1.00 53.78 88 VAL A O 1
ATOM 640 N N . PHE A 1 89 ? 5.031 -8.744 4.033 1.00 51.94 89 PHE A N 1
ATOM 641 C CA . PHE A 1 89 ? 5.581 -7.453 4.453 1.00 51.94 89 PHE A CA 1
ATOM 642 C C . PHE A 1 89 ? 5.967 -7.392 5.935 1.00 51.94 89 PHE A C 1
ATOM 644 O O . PHE A 1 89 ? 6.753 -6.510 6.303 1.00 51.94 89 PHE A O 1
ATOM 651 N N . ILE A 1 90 ? 5.482 -8.329 6.758 1.00 49.12 90 ILE A N 1
ATOM 652 C CA . ILE A 1 90 ? 5.634 -8.319 8.216 1.00 49.12 90 ILE A CA 1
ATOM 653 C C . ILE A 1 90 ? 6.474 -9.520 8.668 1.00 49.12 90 ILE A C 1
ATOM 655 O O . ILE A 1 90 ? 5.973 -10.476 9.250 1.00 49.12 90 ILE A O 1
ATOM 659 N N . ASN A 1 91 ? 7.790 -9.472 8.447 1.00 50.06 91 ASN A N 1
ATOM 660 C CA . ASN A 1 91 ? 8.688 -10.375 9.167 1.00 50.06 91 ASN A CA 1
ATOM 661 C C . ASN A 1 91 ? 8.962 -9.805 10.570 1.00 50.06 91 ASN A C 1
ATOM 663 O O . ASN A 1 91 ? 9.903 -9.025 10.768 1.00 50.06 91 ASN A O 1
ATOM 667 N N . GLN A 1 92 ? 8.120 -10.198 11.530 1.00 52.66 92 GLN A N 1
ATOM 668 C CA . GLN A 1 92 ? 8.204 -9.817 12.947 1.00 52.66 92 GLN A CA 1
ATOM 669 C C . GLN A 1 92 ? 9.545 -10.205 13.597 1.00 52.66 92 GLN A C 1
ATOM 671 O O . GLN A 1 92 ? 9.951 -9.585 14.574 1.00 52.66 92 GLN A O 1
ATOM 676 N N . ASN A 1 93 ? 10.294 -11.151 13.020 1.00 54.03 93 ASN A N 1
ATOM 677 C CA . ASN A 1 93 ? 11.533 -11.671 13.607 1.00 54.03 93 ASN A CA 1
ATOM 678 C C . ASN A 1 93 ? 12.769 -10.809 13.305 1.00 54.03 93 ASN A C 1
ATOM 680 O O . ASN A 1 93 ? 13.857 -11.073 13.807 1.00 54.03 93 ASN A O 1
ATOM 684 N N . SER A 1 94 ? 12.631 -9.759 12.493 1.00 48.84 94 SER A N 1
ATOM 685 C CA . SER A 1 94 ? 13.759 -8.914 12.080 1.00 48.84 94 SER A CA 1
ATOM 686 C C . SER A 1 94 ? 14.105 -7.792 13.072 1.00 48.84 94 SER A C 1
ATOM 688 O O . SER A 1 94 ? 14.819 -6.863 12.700 1.00 48.84 94 SER A O 1
ATOM 690 N N . LEU A 1 95 ? 13.606 -7.841 14.316 1.00 50.88 95 LEU A N 1
ATOM 691 C CA . LEU A 1 95 ? 13.751 -6.817 15.359 1.00 50.88 95 LEU A CA 1
ATOM 692 C C . LEU A 1 95 ? 15.211 -6.603 15.821 1.00 50.88 95 LEU A C 1
ATOM 694 O O . LEU A 1 95 ? 15.610 -7.058 16.883 1.00 50.88 95 LEU A O 1
ATOM 698 N N . LYS A 1 96 ? 16.018 -5.866 15.048 1.00 51.44 96 LYS A N 1
ATOM 699 C CA . LYS A 1 96 ? 17.256 -5.234 15.538 1.00 51.44 96 LYS A CA 1
ATOM 700 C C . LYS A 1 96 ? 17.033 -3.746 15.811 1.00 51.44 96 LYS A C 1
ATOM 702 O O . LYS A 1 96 ? 16.475 -3.040 14.968 1.00 51.44 96 LYS A O 1
ATOM 707 N N . ASN A 1 97 ? 17.439 -3.314 17.003 1.00 50.91 97 ASN A N 1
ATOM 708 C CA . ASN A 1 97 ? 17.340 -1.952 17.526 1.00 50.91 97 ASN A CA 1
ATOM 709 C C . ASN A 1 97 ? 18.060 -0.957 16.611 1.00 50.91 97 ASN A C 1
ATOM 711 O O . ASN A 1 97 ? 19.283 -0.988 16.503 1.00 50.91 97 ASN A O 1
ATOM 715 N N . VAL A 1 98 ? 17.306 -0.067 15.969 1.00 56.66 98 VAL A N 1
ATOM 716 C CA . VAL A 1 98 ? 17.861 1.101 15.282 1.00 56.66 98 VAL A CA 1
ATOM 717 C C . VAL A 1 98 ? 17.154 2.319 15.859 1.00 56.66 98 VAL A C 1
ATOM 719 O O . VAL A 1 98 ? 15.933 2.428 15.762 1.00 56.66 98 VAL A O 1
ATOM 722 N N . ASN A 1 99 ? 17.922 3.195 16.506 1.00 54.00 99 ASN A N 1
ATOM 723 C CA . ASN A 1 99 ? 17.426 4.432 17.100 1.00 54.00 99 ASN A CA 1
ATOM 724 C C . ASN A 1 99 ? 17.104 5.440 15.992 1.00 54.00 99 ASN A C 1
ATOM 726 O O . ASN A 1 99 ? 17.961 6.215 15.578 1.00 54.00 99 ASN A O 1
ATOM 730 N N . PHE A 1 100 ? 15.863 5.435 15.514 1.00 57.78 100 PHE A N 1
ATOM 731 C CA . PHE A 1 100 ? 15.319 6.530 14.718 1.00 57.78 100 PHE A CA 1
ATOM 732 C C . PHE A 1 100 ? 14.617 7.504 15.671 1.00 57.78 100 PHE A C 1
ATOM 734 O O . PHE A 1 100 ? 13.579 7.175 16.237 1.00 57.78 100 PHE A O 1
ATOM 741 N N . GLN A 1 101 ? 15.201 8.687 15.890 1.00 57.94 101 GLN A N 1
ATOM 742 C CA . GLN A 1 101 ? 14.645 9.705 16.799 1.00 57.94 101 GLN A CA 1
ATOM 743 C C . GLN A 1 101 ? 13.425 10.447 16.226 1.00 57.94 101 GLN A C 1
ATOM 745 O O . GLN A 1 101 ? 12.659 11.019 16.996 1.00 57.94 101 GLN A O 1
ATOM 750 N N . ASN A 1 102 ? 13.199 10.401 14.908 1.00 65.44 102 ASN A N 1
ATOM 751 C CA . ASN A 1 102 ? 12.107 11.126 14.256 1.00 65.44 102 ASN A CA 1
ATOM 752 C C . ASN A 1 102 ? 11.096 10.156 13.637 1.00 65.44 102 ASN A C 1
ATOM 754 O O . ASN A 1 102 ? 11.454 9.347 12.782 1.00 65.44 102 ASN A O 1
ATOM 758 N N . ASN A 1 103 ? 9.833 10.259 14.062 1.00 66.62 103 ASN A N 1
ATOM 759 C CA . ASN A 1 103 ? 8.717 9.558 13.434 1.00 66.62 103 ASN A CA 1
ATOM 760 C C . ASN A 1 103 ? 8.414 10.202 12.075 1.00 66.62 103 ASN A C 1
ATOM 762 O O . ASN A 1 103 ? 8.045 11.375 12.061 1.00 66.62 103 ASN A O 1
ATOM 766 N N . PRO A 1 104 ? 8.551 9.494 10.941 1.00 73.44 104 PRO A N 1
ATOM 767 C CA . PRO A 1 104 ? 8.158 10.052 9.649 1.00 73.44 104 PRO A CA 1
ATOM 768 C C . PRO A 1 104 ? 6.641 10.047 9.449 1.00 73.44 104 PRO A C 1
ATOM 770 O O . PRO A 1 104 ? 6.149 10.680 8.518 1.00 73.44 104 PRO A O 1
ATOM 773 N N . PHE A 1 105 ? 5.899 9.314 10.281 1.00 82.62 105 PHE A N 1
ATOM 774 C CA . PHE A 1 105 ? 4.450 9.280 10.214 1.00 82.62 105 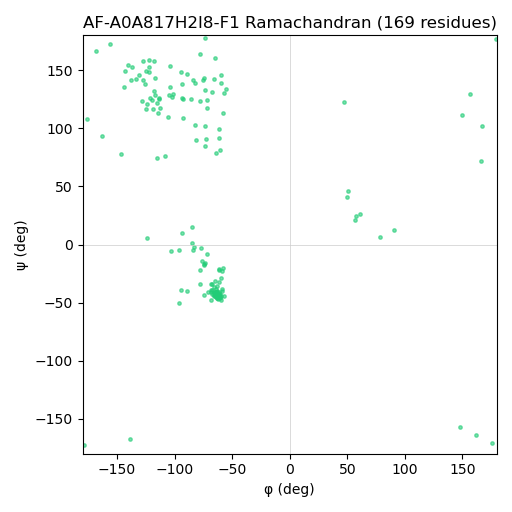PHE A CA 1
ATOM 775 C C . PHE A 1 105 ? 3.869 10.435 11.023 1.00 82.62 105 PHE A C 1
ATOM 777 O O . PHE A 1 105 ? 4.190 10.608 12.199 1.00 82.62 105 PHE A O 1
ATOM 784 N N . MET A 1 106 ? 3.036 11.233 10.358 1.00 86.88 106 MET A N 1
ATOM 785 C CA . MET A 1 106 ? 2.364 12.386 10.940 1.00 86.88 106 MET A CA 1
ATOM 786 C C . MET A 1 106 ? 0.903 12.053 11.215 1.00 86.88 106 MET A C 1
ATOM 788 O O . MET A 1 106 ? 0.214 11.481 10.364 1.00 86.88 106 MET A O 1
ATOM 792 N N . ASP A 1 107 ? 0.437 12.450 12.393 1.00 92.88 107 ASP A N 1
ATOM 793 C CA . ASP A 1 107 ? -0.980 12.424 12.733 1.00 92.88 107 ASP A CA 1
ATOM 794 C C . ASP A 1 107 ? -1.765 13.295 11.751 1.00 92.88 107 ASP A C 1
ATOM 796 O O . ASP A 1 107 ? -1.279 14.336 11.298 1.00 92.88 107 ASP A O 1
ATOM 800 N N . GLY A 1 108 ? -2.991 12.890 11.433 1.00 94.88 108 GLY A N 1
ATOM 801 C CA . GLY A 1 108 ? -3.888 13.726 10.644 1.00 94.88 108 GLY A CA 1
ATOM 802 C C . GLY A 1 108 ? -4.833 12.953 9.743 1.00 94.88 108 GLY A C 1
ATOM 803 O O . GLY A 1 108 ? -5.150 11.788 9.985 1.00 94.88 108 GLY A O 1
ATOM 804 N N . ILE A 1 109 ? -5.302 13.644 8.704 1.00 95.06 109 ILE A N 1
ATOM 805 C CA . ILE A 1 109 ? -6.219 13.102 7.705 1.00 95.06 109 ILE A CA 1
ATOM 806 C C . ILE A 1 109 ? -5.422 12.567 6.521 1.00 95.06 109 ILE A C 1
ATOM 808 O O . ILE A 1 109 ? -4.626 13.275 5.908 1.00 95.06 109 ILE A O 1
ATOM 812 N N . TRP A 1 110 ? -5.684 11.313 6.186 1.00 93.88 110 TRP A N 1
ATOM 813 C CA . TRP A 1 110 ? -5.059 10.585 5.100 1.00 93.88 110 TRP A CA 1
ATOM 814 C C . TRP A 1 110 ? -6.111 10.215 4.064 1.00 93.88 110 TRP A C 1
ATOM 816 O O . TRP A 1 110 ? -7.247 9.879 4.391 1.00 93.88 110 TRP A O 1
ATOM 826 N N . SER A 1 111 ? -5.721 10.252 2.796 1.00 92.31 111 SER A N 1
ATOM 827 C CA . SER A 1 111 ? -6.513 9.695 1.705 1.00 92.31 111 SER A CA 1
ATOM 828 C C . SER A 1 111 ? -6.064 8.257 1.477 1.00 92.31 111 SER A C 1
ATOM 830 O O . SER A 1 111 ? -4.878 7.985 1.289 1.00 92.31 111 SER A O 1
ATOM 832 N N . SER A 1 112 ? -7.013 7.328 1.517 1.00 88.94 112 SER A N 1
ATOM 833 C CA . SER A 1 112 ? -6.758 5.914 1.267 1.00 88.94 112 SER A CA 1
ATOM 834 C C . SER A 1 112 ? -7.611 5.400 0.121 1.00 88.94 112 SER A C 1
ATOM 836 O O . SER A 1 112 ? -8.640 5.980 -0.231 1.00 88.94 112 SER A O 1
ATOM 838 N N . ARG A 1 113 ? -7.163 4.297 -0.474 1.00 87.94 113 ARG A N 1
ATOM 839 C CA . ARG A 1 113 ? -7.909 3.519 -1.456 1.00 87.94 113 ARG A CA 1
ATOM 840 C C . ARG A 1 113 ? -7.573 2.052 -1.237 1.00 87.94 113 ARG A C 1
ATOM 842 O O . ARG A 1 113 ? -6.399 1.722 -1.080 1.00 87.94 113 ARG A O 1
ATOM 849 N N . TYR A 1 114 ? -8.574 1.182 -1.246 1.00 84.38 114 TYR A N 1
ATOM 850 C CA . TYR A 1 114 ? -8.376 -0.246 -1.012 1.00 84.38 114 TYR A CA 1
ATOM 851 C C . TYR A 1 114 ? -9.002 -1.101 -2.115 1.00 84.38 114 TYR A C 1
ATOM 853 O O . TYR A 1 114 ? -9.885 -0.664 -2.860 1.00 84.38 114 TYR A O 1
ATOM 861 N N . TYR A 1 115 ? -8.489 -2.324 -2.230 1.00 81.62 115 TYR A N 1
ATOM 862 C CA . TYR A 1 115 ? -8.952 -3.331 -3.174 1.00 81.62 115 TYR A CA 1
ATOM 863 C C . TYR A 1 115 ? -9.589 -4.482 -2.402 1.00 81.62 115 TYR A C 1
ATOM 865 O O . TYR A 1 115 ? -8.910 -5.150 -1.623 1.00 81.62 115 TYR A O 1
ATOM 873 N N . GLN A 1 116 ? -10.878 -4.717 -2.620 1.00 81.12 116 GLN A N 1
ATOM 874 C CA . GLN A 1 116 ? -11.640 -5.775 -1.961 1.00 81.12 116 GLN A CA 1
ATOM 875 C C . GLN A 1 116 ? -12.641 -6.363 -2.957 1.00 81.12 116 GLN A C 1
ATOM 877 O O . GLN A 1 116 ? -13.060 -5.686 -3.890 1.00 81.12 116 GLN A O 1
ATOM 882 N N . TYR A 1 117 ? -12.969 -7.650 -2.819 1.00 82.56 117 TYR A N 1
ATOM 883 C CA . TYR A 1 117 ? -13.928 -8.343 -3.697 1.00 82.56 117 TYR A CA 1
ATOM 884 C C . TYR A 1 117 ? -13.672 -8.144 -5.199 1.00 82.56 117 TYR A C 1
ATOM 886 O O . TYR A 1 117 ? -14.588 -7.957 -5.994 1.00 82.56 117 TYR A O 1
ATOM 894 N N . ASN A 1 118 ? -12.396 -8.187 -5.588 1.00 76.19 118 ASN A N 1
ATOM 895 C CA . ASN A 1 118 ? -11.958 -8.008 -6.969 1.00 76.19 118 ASN A CA 1
ATOM 896 C C . ASN A 1 118 ? -12.323 -6.638 -7.589 1.00 76.19 118 ASN A C 1
ATOM 898 O O . ASN A 1 118 ? -12.455 -6.521 -8.807 1.00 76.19 118 ASN A O 1
ATOM 902 N N . LYS A 1 119 ? -12.485 -5.602 -6.755 1.00 82.12 119 LYS A N 1
ATOM 903 C CA . LYS A 1 119 ? -12.821 -4.239 -7.168 1.00 82.12 119 LYS A CA 1
ATOM 904 C C . LYS A 1 119 ? -12.004 -3.214 -6.377 1.00 82.12 119 LYS A C 1
ATOM 906 O O . LYS A 1 119 ? -11.779 -3.349 -5.176 1.00 82.12 119 LYS A O 1
ATOM 911 N N . TRP A 1 120 ? -11.574 -2.152 -7.059 1.00 82.56 120 TRP A N 1
ATOM 912 C CA . TRP A 1 120 ? -11.069 -0.954 -6.390 1.00 82.56 120 TRP A CA 1
ATOM 913 C C . TRP A 1 120 ? -12.234 -0.125 -5.868 1.00 82.56 120 TRP A C 1
ATOM 915 O O . TRP A 1 120 ? -13.072 0.315 -6.657 1.00 82.56 120 TRP A O 1
ATOM 9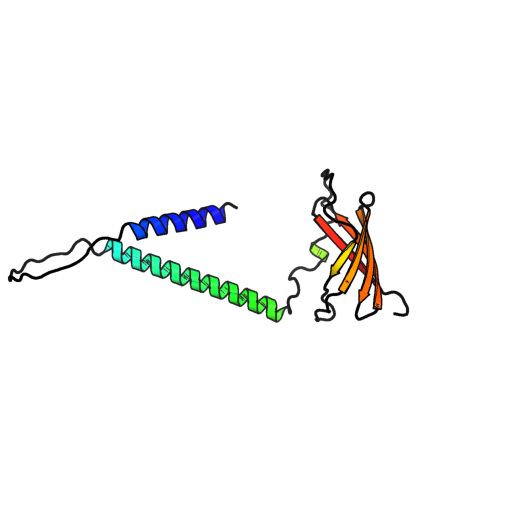25 N N . HIS A 1 121 ? -12.240 0.145 -4.568 1.00 85.81 121 HIS A N 1
ATOM 926 C CA . HIS A 1 121 ? -13.167 1.105 -3.981 1.00 85.81 121 HIS A CA 1
ATOM 927 C C . HIS A 1 121 ? -12.702 2.542 -4.234 1.00 85.81 121 HIS A C 1
ATOM 929 O O . HIS A 1 121 ? -11.558 2.784 -4.660 1.00 85.81 121 HIS A O 1
ATOM 935 N N . THR A 1 122 ? -13.615 3.493 -4.043 1.00 88.19 122 THR A N 1
ATOM 936 C CA . THR A 1 122 ? -13.335 4.925 -4.182 1.00 88.19 122 THR A CA 1
ATOM 937 C C . THR A 1 122 ? -12.328 5.371 -3.120 1.00 88.19 122 THR A C 1
ATOM 939 O O . THR A 1 122 ? -12.067 4.668 -2.142 1.00 88.19 122 THR A O 1
ATOM 942 N N . SER A 1 123 ? -11.670 6.510 -3.345 1.00 89.75 123 SER A N 1
ATOM 943 C CA . SER A 1 123 ? -10.800 7.060 -2.313 1.00 89.75 123 SER A CA 1
ATOM 944 C C . SER A 1 123 ? -11.629 7.666 -1.186 1.00 89.75 123 SER A C 1
ATOM 946 O O . SER A 1 123 ? -12.548 8.440 -1.445 1.00 89.75 123 SER A O 1
ATOM 948 N N . HIS A 1 124 ? -11.264 7.340 0.051 1.00 92.44 124 HIS A N 1
ATOM 949 C CA . HIS A 1 124 ? -11.901 7.861 1.254 1.00 92.44 124 HIS A CA 1
ATOM 950 C C . HIS A 1 124 ? -10.871 8.510 2.167 1.00 92.44 124 HIS A C 1
ATOM 952 O O . HIS A 1 124 ? -9.701 8.109 2.203 1.00 92.44 124 HIS A O 1
ATOM 958 N N . GLN A 1 125 ? -11.323 9.520 2.904 1.00 94.56 125 GLN A N 1
ATOM 959 C CA . GLN A 1 125 ? -10.539 10.124 3.966 1.00 94.56 125 GLN A CA 1
ATOM 960 C C . GLN A 1 125 ? -10.668 9.288 5.238 1.00 94.56 125 GLN A C 1
ATOM 962 O O . GLN A 1 125 ? -11.749 8.812 5.578 1.00 94.56 125 GLN A O 1
ATOM 967 N N . LEU A 1 126 ? -9.553 9.120 5.934 1.00 95.56 126 LEU A N 1
ATOM 968 C CA . LEU A 1 126 ? -9.489 8.496 7.247 1.00 95.56 126 LEU A CA 1
ATOM 969 C C . LEU A 1 126 ? -8.549 9.301 8.141 1.00 95.56 126 LEU A C 1
ATOM 971 O O . LEU A 1 126 ? -7.643 9.972 7.647 1.00 95.56 126 LEU A O 1
ATOM 975 N N . SER A 1 127 ? -8.762 9.253 9.448 1.00 97.25 127 SER A N 1
ATOM 976 C CA . SER A 1 127 ? -7.839 9.813 10.429 1.00 97.25 127 SER A CA 1
ATOM 977 C C . SER A 1 127 ? -6.879 8.732 10.912 1.00 97.25 127 SER A C 1
ATOM 979 O O . SER A 1 127 ? -7.293 7.599 11.153 1.00 97.25 127 SER A O 1
ATOM 981 N N . LEU A 1 128 ? -5.599 9.081 11.053 1.00 96.75 128 LEU A N 1
ATOM 982 C CA . LEU A 1 128 ? -4.594 8.247 11.713 1.00 96.75 128 LEU A CA 1
ATOM 983 C C . LEU A 1 128 ? -3.914 9.046 12.821 1.00 96.75 128 LEU A C 1
ATOM 985 O O . LEU A 1 128 ? -3.563 10.213 12.638 1.00 96.75 128 LEU A O 1
ATOM 989 N N . LEU A 1 129 ? -3.715 8.379 13.949 1.00 95.75 129 LEU A N 1
ATOM 990 C CA . LEU A 1 129 ? -3.038 8.855 15.142 1.00 95.75 129 LEU A CA 1
ATOM 991 C C . LEU A 1 129 ? -1.910 7.872 15.461 1.00 95.75 129 LEU A C 1
ATOM 993 O O . LEU A 1 129 ? -2.141 6.677 15.654 1.00 95.75 129 LEU A O 1
ATOM 997 N N . PHE A 1 130 ? -0.681 8.367 15.500 1.00 92.81 130 PHE A N 1
ATOM 998 C CA . PHE A 1 130 ? 0.533 7.587 15.670 1.00 92.81 130 PHE A CA 1
ATOM 999 C C . PHE A 1 130 ? 1.085 7.778 17.080 1.00 92.81 130 PHE A C 1
ATOM 1001 O O . PHE A 1 130 ? 1.668 8.806 17.430 1.00 92.81 130 PHE A O 1
ATOM 1008 N N . ASN A 1 131 ? 0.990 6.737 17.903 1.00 90.56 131 ASN A N 1
ATOM 1009 C CA . ASN A 1 131 ? 1.623 6.742 19.210 1.00 90.56 131 ASN A CA 1
ATOM 1010 C C . ASN A 1 131 ? 3.103 6.355 19.082 1.00 90.56 131 ASN A C 1
ATOM 1012 O O . ASN A 1 131 ? 3.459 5.181 18.968 1.00 90.56 131 ASN A O 1
ATOM 1016 N N . ARG A 1 132 ? 3.984 7.359 19.150 1.00 83.94 132 ARG A N 1
ATOM 1017 C CA . ARG A 1 132 ? 5.444 7.172 19.065 1.00 83.94 132 ARG A CA 1
ATOM 1018 C C . ARG A 1 132 ? 6.047 6.303 20.171 1.00 83.94 132 ARG A C 1
ATOM 1020 O O . ARG A 1 132 ? 7.147 5.798 19.989 1.00 83.94 132 ARG A O 1
ATOM 1027 N N . TYR A 1 133 ? 5.365 6.158 21.306 1.00 86.25 133 TYR A N 1
ATOM 1028 C CA . TYR A 1 133 ? 5.866 5.401 22.451 1.00 86.25 133 TYR A CA 1
ATOM 1029 C C . TYR A 1 133 ? 5.469 3.926 22.384 1.00 86.25 133 TYR A C 1
ATOM 1031 O O . TYR A 1 133 ? 6.282 3.065 22.706 1.00 86.25 133 TYR A O 1
ATOM 1039 N N . SER A 1 134 ? 4.240 3.629 21.951 1.00 87.19 134 SER A N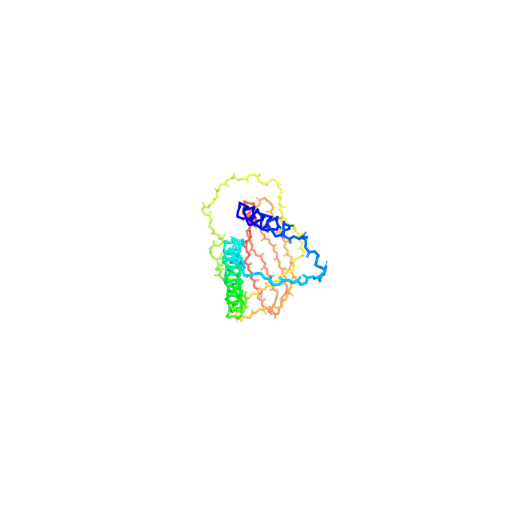 1
ATOM 1040 C CA . SER A 1 134 ? 3.741 2.251 21.842 1.00 87.19 134 SER A CA 1
ATOM 1041 C C . SER A 1 134 ? 3.878 1.651 20.441 1.00 87.19 134 SER A C 1
ATOM 1043 O O . SER A 1 134 ? 3.571 0.476 20.258 1.00 87.19 134 SER A O 1
ATOM 1045 N N . TYR A 1 135 ? 4.322 2.435 19.452 1.00 88.06 135 TYR A N 1
ATOM 1046 C CA . TYR A 1 135 ? 4.338 2.061 18.031 1.00 88.06 135 TYR A CA 1
ATOM 1047 C C . TYR A 1 135 ? 2.962 1.662 17.480 1.00 88.06 135 TYR A C 1
ATOM 1049 O O . TYR A 1 135 ? 2.862 0.972 16.462 1.00 88.06 135 TYR A O 1
ATOM 1057 N N . GLN A 1 136 ? 1.895 2.088 18.155 1.00 93.12 136 GLN A N 1
ATOM 1058 C CA . GLN A 1 136 ? 0.526 1.826 17.741 1.00 93.12 136 GLN A CA 1
ATOM 1059 C C . GLN A 1 136 ? 0.027 2.930 16.819 1.00 93.12 136 GLN A C 1
ATOM 1061 O O . GLN A 1 136 ? 0.380 4.102 16.969 1.00 93.12 136 GLN A O 1
ATOM 1066 N N . VAL A 1 137 ? -0.815 2.528 15.877 1.00 94.69 137 VAL A N 1
ATOM 1067 C CA . VAL A 1 137 ? -1.607 3.423 15.042 1.00 94.69 137 VAL A CA 1
ATOM 1068 C C . VAL A 1 137 ? -3.060 3.198 15.413 1.00 94.69 137 VAL A C 1
ATOM 1070 O O . VAL A 1 137 ? -3.520 2.061 15.380 1.00 94.69 137 VAL A O 1
ATOM 1073 N N . SER A 1 138 ? -3.772 4.258 15.758 1.00 97.19 138 SER A N 1
ATOM 1074 C CA . SER A 1 138 ? -5.224 4.228 15.892 1.00 97.19 138 SER A CA 1
ATOM 1075 C C . SER A 1 138 ? -5.848 5.189 14.895 1.00 97.19 138 SER A C 1
ATOM 1077 O O . SER A 1 138 ? -5.190 6.095 14.384 1.00 97.19 138 SER A O 1
ATOM 1079 N N . GLY A 1 139 ? -7.111 4.985 14.562 1.00 97.06 139 GLY A N 1
ATOM 1080 C CA . GLY A 1 139 ? -7.759 5.821 13.570 1.00 97.06 139 GLY A CA 1
ATOM 1081 C C . GLY A 1 139 ? -9.167 5.382 13.249 1.00 97.06 139 GLY A C 1
ATOM 1082 O O . GLY A 1 139 ? -9.734 4.500 13.891 1.00 97.06 139 GLY A O 1
ATOM 1083 N N . GLY A 1 140 ? -9.727 5.992 12.218 1.00 97.31 140 GLY A N 1
ATOM 1084 C CA . GLY A 1 140 ? -11.046 5.628 11.735 1.00 97.31 140 GLY A CA 1
ATOM 1085 C C . GLY A 1 140 ? -11.488 6.480 10.564 1.00 97.31 140 GLY A C 1
ATOM 1086 O O . GLY A 1 140 ? -10.801 7.406 10.134 1.00 97.31 140 GLY A O 1
ATOM 1087 N N . GLY A 1 141 ? -12.651 6.148 10.032 1.00 95.62 141 GLY A N 1
ATOM 1088 C CA . GLY A 1 141 ? -13.244 6.878 8.926 1.00 95.62 141 GLY A CA 1
ATOM 1089 C C . GLY A 1 141 ? -14.590 6.301 8.530 1.00 95.62 141 GLY A C 1
ATOM 1090 O O . GLY A 1 141 ? -15.129 5.409 9.187 1.00 95.62 141 GLY A O 1
ATOM 1091 N N . THR A 1 142 ? -15.117 6.822 7.433 1.00 94.62 142 THR A N 1
ATOM 1092 C CA . THR A 1 142 ? -16.347 6.352 6.799 1.00 94.62 142 THR A CA 1
ATOM 1093 C C . THR A 1 142 ? -16.082 6.069 5.330 1.00 94.62 142 THR A C 1
ATOM 1095 O O . THR A 1 142 ? -15.303 6.764 4.672 1.00 94.62 142 THR A O 1
ATOM 1098 N N . ASP A 1 143 ? -16.690 5.009 4.811 1.00 92.62 143 ASP A N 1
ATOM 1099 C CA . ASP A 1 143 ? -16.656 4.682 3.389 1.00 92.62 143 ASP A CA 1
ATOM 1100 C C . ASP A 1 143 ? -18.017 4.196 2.878 1.00 92.62 143 ASP A C 1
ATOM 1102 O O . ASP A 1 143 ? -19.034 4.367 3.542 1.00 92.62 143 ASP A O 1
ATOM 1106 N N . GLU A 1 144 ? -18.034 3.627 1.669 1.00 90.06 144 GLU A N 1
ATOM 1107 C CA . GLU A 1 144 ? -19.232 3.090 1.008 1.00 90.06 144 GLU A CA 1
ATOM 1108 C C . GLU A 1 144 ? -19.941 1.978 1.799 1.00 90.06 144 GLU A C 1
ATOM 1110 O O . GLU A 1 144 ? -21.115 1.722 1.544 1.00 90.06 144 GLU A O 1
ATOM 1115 N N . ILE A 1 145 ? -19.238 1.288 2.704 1.00 89.62 145 ILE A N 1
ATOM 1116 C CA . ILE A 1 145 ? -19.790 0.180 3.490 1.00 89.62 145 ILE A CA 1
ATOM 1117 C C . ILE A 1 145 ? -20.298 0.692 4.837 1.00 89.62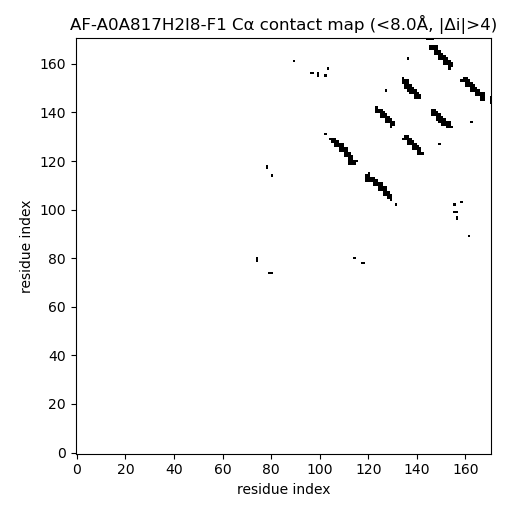 145 ILE A C 1
ATOM 1119 O O . ILE A 1 145 ? -21.341 0.242 5.287 1.00 89.62 145 ILE A O 1
ATOM 1123 N N . GLY A 1 146 ? -19.583 1.624 5.472 1.00 93.38 146 GLY A N 1
ATOM 1124 C CA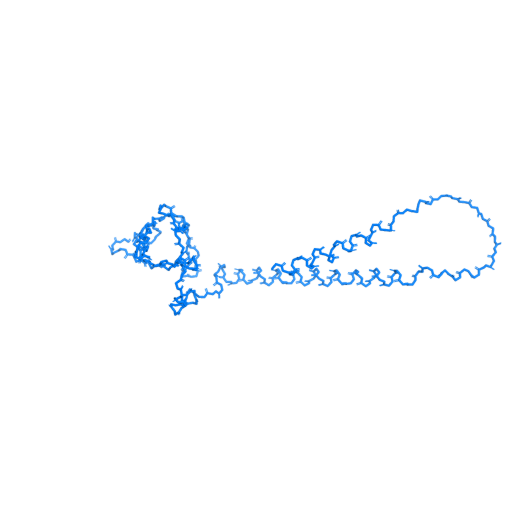 . GLY A 1 146 ? -20.001 2.183 6.753 1.00 93.38 146 GLY A CA 1
ATOM 1125 C C . GLY A 1 146 ? -18.879 2.883 7.510 1.00 93.38 146 GLY A C 1
ATOM 1126 O O . GLY A 1 146 ? -17.826 3.214 6.954 1.00 93.38 146 GLY A O 1
ATOM 1127 N N . SER A 1 147 ? -19.102 3.107 8.804 1.00 95.75 147 SER A N 1
ATOM 1128 C CA . SER A 1 147 ? -18.080 3.659 9.698 1.00 95.75 147 SER A CA 1
ATOM 1129 C C . SER A 1 147 ? -17.174 2.546 10.204 1.00 95.75 147 SER A C 1
ATOM 1131 O O . SER A 1 147 ? -17.623 1.449 10.536 1.00 95.75 147 SER A O 1
ATOM 1133 N N . TYR A 1 148 ? -15.884 2.834 10.308 1.00 95.81 148 TYR A N 1
ATOM 1134 C CA . TYR A 1 148 ? -14.894 1.865 10.752 1.00 95.81 148 TYR A CA 1
ATOM 1135 C C . TYR A 1 148 ? -13.850 2.498 11.662 1.00 95.81 148 TYR A C 1
ATOM 1137 O O . TYR A 1 148 ? -13.549 3.692 11.578 1.00 95.81 148 TYR A O 1
ATOM 1145 N N . ILE A 1 149 ? -13.264 1.648 12.496 1.00 97.12 149 ILE A N 1
ATOM 1146 C CA . ILE A 1 149 ? -12.075 1.949 13.287 1.00 97.12 149 ILE A CA 1
ATOM 1147 C C . ILE A 1 149 ? -10.856 1.274 12.665 1.00 97.12 149 ILE A C 1
ATOM 1149 O O . ILE A 1 149 ? -10.965 0.266 11.955 1.00 97.12 149 ILE A O 1
ATOM 1153 N N . ILE A 1 150 ? -9.694 1.865 12.913 1.00 96.50 150 ILE A N 1
ATOM 1154 C CA . ILE A 1 150 ? -8.398 1.349 12.499 1.00 96.50 150 ILE A CA 1
ATOM 1155 C C . ILE A 1 150 ? -7.565 1.104 13.744 1.00 96.50 150 ILE A C 1
ATOM 1157 O O . ILE A 1 150 ? -7.296 2.042 14.491 1.00 96.50 150 ILE A O 1
ATOM 1161 N N . ASP A 1 151 ? -7.093 -0.129 13.878 1.00 94.75 151 ASP A N 1
ATOM 1162 C CA . ASP A 1 151 ? -6.078 -0.522 14.846 1.00 94.75 151 ASP A CA 1
ATOM 1163 C C . ASP A 1 151 ? -4.851 -1.025 14.099 1.00 94.75 151 ASP A C 1
ATOM 1165 O O . ASP A 1 151 ? -4.944 -1.829 13.173 1.00 94.75 151 ASP A O 1
ATOM 1169 N N . GLY A 1 152 ? -3.673 -0.556 14.473 1.00 92.19 152 GLY A N 1
ATOM 1170 C CA . GLY A 1 152 ? -2.470 -0.860 13.726 1.00 92.19 152 GLY A CA 1
ATOM 1171 C C . GLY A 1 152 ? -1.195 -0.764 14.533 1.00 92.19 152 GLY A C 1
ATOM 1172 O O . GLY A 1 152 ? -1.157 -0.317 15.678 1.00 92.19 152 GLY A O 1
ATOM 1173 N N . ILE A 1 153 ? -0.120 -1.186 13.882 1.00 89.38 153 ILE A N 1
ATOM 1174 C CA . ILE A 1 153 ? 1.247 -1.095 14.383 1.00 89.38 153 ILE A CA 1
ATOM 1175 C C . ILE A 1 153 ? 2.146 -0.559 13.276 1.00 89.38 153 ILE A C 1
ATOM 1177 O O . ILE A 1 153 ? 1.988 -0.917 12.105 1.00 89.38 153 ILE A O 1
ATOM 1181 N N . PHE A 1 154 ? 3.112 0.282 13.626 1.00 86.81 154 PHE A N 1
ATOM 1182 C CA . PHE A 1 154 ? 4.104 0.783 12.679 1.00 86.81 154 PHE A CA 1
ATOM 1183 C C . PHE A 1 154 ? 5.526 0.447 13.125 1.00 86.81 154 PHE A C 1
ATOM 1185 O O . PHE A 1 154 ? 5.834 0.348 14.306 1.00 86.81 154 PHE A O 1
ATOM 1192 N N . CYS A 1 155 ? 6.419 0.250 12.158 1.00 81.00 155 CYS A N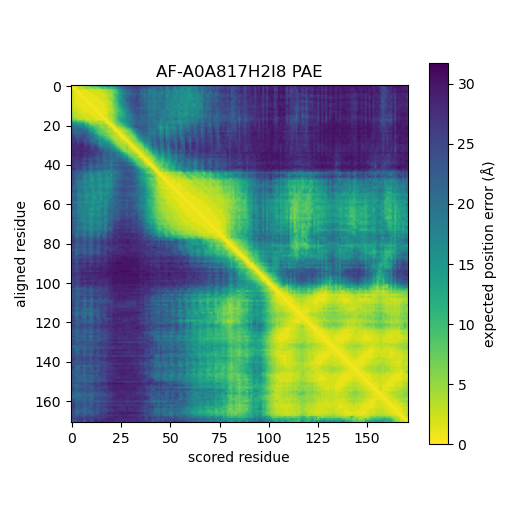 1
ATOM 1193 C CA . CYS A 1 155 ? 7.819 -0.061 12.403 1.00 81.00 155 CYS A CA 1
ATOM 1194 C C . CYS A 1 155 ? 8.700 1.085 11.911 1.00 81.00 155 CYS A C 1
ATOM 1196 O O . CYS A 1 155 ? 8.835 1.298 10.703 1.00 81.00 155 CYS A O 1
ATOM 1198 N N . MET A 1 156 ? 9.360 1.769 12.848 1.00 75.19 156 MET A N 1
ATOM 1199 C CA . MET A 1 156 ? 10.329 2.831 12.551 1.00 75.19 156 MET A CA 1
ATOM 1200 C C . MET A 1 156 ? 11.530 2.337 11.744 1.00 75.19 156 MET A C 1
ATOM 1202 O O . MET A 1 156 ? 12.063 3.077 10.930 1.00 75.19 156 MET A O 1
ATOM 1206 N N . ARG A 1 157 ? 11.954 1.076 11.929 1.00 72.31 157 ARG A N 1
ATOM 1207 C CA . ARG A 1 157 ? 13.123 0.536 11.216 1.00 72.31 157 ARG A CA 1
ATOM 1208 C C . ARG A 1 157 ? 12.868 0.376 9.722 1.00 72.31 157 ARG A C 1
ATOM 1210 O O . ARG A 1 157 ? 13.765 0.602 8.918 1.00 72.31 157 ARG A O 1
ATOM 1217 N N . THR A 1 158 ? 11.680 -0.094 9.357 1.00 78.19 158 THR A N 1
ATOM 1218 C CA . THR A 1 158 ? 11.356 -0.418 7.962 1.00 78.19 158 THR A CA 1
ATOM 1219 C C . THR A 1 158 ? 10.482 0.632 7.296 1.00 78.19 158 THR A C 1
ATOM 1221 O O . THR A 1 158 ? 10.186 0.475 6.117 1.00 78.19 158 THR A O 1
ATOM 1224 N N . PHE A 1 159 ? 10.026 1.642 8.043 1.00 81.19 159 PHE A N 1
ATOM 1225 C CA . PHE A 1 159 ? 9.047 2.633 7.596 1.00 81.19 159 PHE A CA 1
ATOM 1226 C C . PHE A 1 159 ? 7.798 1.982 6.991 1.00 81.19 159 PHE A C 1
ATOM 1228 O O . PHE A 1 159 ? 7.320 2.353 5.922 1.00 81.19 159 PHE A O 1
ATOM 1235 N N . ARG A 1 160 ? 7.281 0.960 7.680 1.00 82.94 160 ARG A N 1
ATOM 1236 C CA . ARG A 1 160 ? 6.084 0.207 7.274 1.00 82.94 160 ARG A CA 1
ATOM 1237 C C . ARG A 1 160 ? 5.038 0.262 8.373 1.00 82.94 160 ARG A C 1
ATOM 1239 O O . ARG A 1 160 ? 5.395 0.341 9.545 1.00 82.94 160 ARG A O 1
ATOM 1246 N N . MET A 1 161 ? 3.773 0.153 7.988 1.00 87.75 161 MET A N 1
ATOM 1247 C CA . MET A 1 161 ? 2.641 0.058 8.904 1.00 87.75 161 MET A CA 1
ATOM 1248 C C . MET A 1 161 ? 1.738 -1.111 8.518 1.00 87.75 161 MET A C 1
ATOM 1250 O O . MET A 1 161 ? 1.599 -1.435 7.339 1.00 87.75 161 MET A O 1
ATOM 1254 N N . CYS A 1 162 ? 1.147 -1.738 9.525 1.00 86.06 162 CYS A N 1
ATOM 1255 C CA . CYS A 1 162 ? 0.079 -2.712 9.393 1.00 86.06 162 CYS A CA 1
ATOM 1256 C C . CYS A 1 162 ? -1.170 -2.101 10.013 1.00 86.06 162 CYS A C 1
ATOM 1258 O O . CYS A 1 162 ? -1.128 -1.696 11.172 1.00 86.06 162 CYS A O 1
ATOM 1260 N N . LEU A 1 163 ? -2.256 -2.040 9.248 1.00 91.38 163 LEU A N 1
ATOM 1261 C CA . LEU A 1 163 ? -3.529 -1.473 9.675 1.00 91.38 163 LEU A CA 1
ATOM 1262 C C . LEU A 1 163 ? -4.601 -2.558 9.560 1.00 91.38 163 LEU A C 1
ATOM 1264 O O . LEU A 1 163 ? -4.760 -3.165 8.501 1.00 91.38 163 LEU A O 1
ATOM 1268 N N . ALA A 1 164 ? -5.318 -2.797 10.647 1.00 90.75 164 ALA A N 1
ATOM 1269 C CA . ALA A 1 164 ? -6.507 -3.623 10.704 1.00 90.75 164 ALA A CA 1
ATOM 1270 C C . ALA A 1 164 ? -7.726 -2.705 10.738 1.00 90.75 164 ALA A C 1
ATOM 1272 O O . ALA A 1 164 ? -7.810 -1.786 11.549 1.00 90.75 164 ALA A O 1
ATOM 1273 N N . LYS A 1 165 ? -8.660 -2.950 9.825 1.00 92.12 165 LYS A N 1
ATOM 1274 C CA . LYS A 1 165 ? -9.899 -2.191 9.696 1.00 92.12 165 LYS A CA 1
ATOM 1275 C C . LYS A 1 165 ? -11.048 -3.028 10.238 1.00 92.12 165 LYS A C 1
ATOM 1277 O O . LYS A 1 165 ? -11.219 -4.164 9.797 1.00 92.12 165 LYS A O 1
ATOM 1282 N N . VAL A 1 166 ? -11.843 -2.459 11.138 1.00 93.62 166 VAL A N 1
ATOM 1283 C CA . VAL A 1 166 ? -13.019 -3.121 11.718 1.00 93.62 166 VAL A CA 1
ATOM 1284 C C . VAL A 1 166 ? -14.228 -2.206 11.570 1.00 93.62 166 VAL A C 1
ATOM 1286 O O . VAL A 1 166 ? -14.203 -1.060 12.015 1.00 93.62 166 VAL A O 1
ATOM 1289 N N . TYR A 1 167 ? -15.279 -2.705 10.920 1.00 94.19 167 TYR A N 1
ATOM 1290 C CA . TYR A 1 167 ? -16.538 -1.977 10.772 1.00 94.19 167 TYR A CA 1
ATOM 1291 C C . TYR A 1 167 ? -17.329 -1.978 12.077 1.00 94.19 167 TYR A C 1
ATOM 1293 O O . TYR A 1 167 ? -17.363 -2.982 12.793 1.00 94.19 167 TYR A O 1
ATOM 1301 N N . LEU A 1 168 ? -17.963 -0.847 12.376 1.00 94.31 168 LEU A N 1
ATOM 1302 C CA . LEU A 1 168 ? -18.848 -0.726 13.525 1.00 94.31 168 LEU A CA 1
ATOM 1303 C C . LEU A 1 168 ? -20.175 -1.438 13.238 1.00 94.31 168 LEU A C 1
ATOM 1305 O O . LEU A 1 168 ? -20.681 -1.432 12.120 1.00 94.31 168 LEU A O 1
ATOM 1309 N N . VAL A 1 169 ? -20.748 -2.073 14.259 1.00 90.44 169 VAL A N 1
ATOM 1310 C CA . VAL A 1 169 ? -22.036 -2.761 14.116 1.00 90.44 169 VAL A CA 1
ATOM 1311 C C . VAL A 1 169 ? -23.138 -1.725 13.882 1.00 90.44 169 VAL A C 1
ATOM 1313 O O . VAL A 1 169 ? -23.249 -0.765 14.641 1.00 90.44 169 VAL A O 1
ATOM 1316 N N . GLY A 1 170 ? -23.976 -1.945 12.867 1.00 85.75 170 GLY A N 1
ATOM 1317 C CA . GLY A 1 170 ? -25.125 -1.083 12.569 1.00 85.75 170 GLY A CA 1
ATOM 1318 C C . GLY A 1 170 ? -24.846 0.077 11.608 1.00 85.75 170 GLY A C 1
ATOM 1319 O O . GLY A 1 170 ? -25.689 0.964 11.495 1.00 85.75 170 GLY A O 1
ATOM 1320 N N . THR A 1 171 ? -23.698 0.068 10.930 1.00 73.38 171 THR A N 1
ATOM 1321 C CA . THR A 1 171 ? -23.408 0.919 9.765 1.00 73.38 171 THR A CA 1
ATOM 1322 C C . THR A 1 171 ? -23.491 0.106 8.492 1.00 73.38 171 THR A C 1
ATOM 1324 O O . THR A 1 171 ? -24.148 0.586 7.549 1.00 73.38 171 THR A O 1
#

Foldseek 3Di:
DVVVVVVVVVVVVVVVVVVVPDDDDDDDDDDDDDDDPCPPVPPDPVVVVVVVVVVVVVVVVVVVVVVVVVVVVCCVVLVNPDPDDPVVVDPVVPDDDDDDPDDPDDWDKDWDWDADPNDIFDIFIKTWDADPVVQWIWIWGAGPVGTWIWTWGADPVVRDIDIDIDHDPPD